Protein AF-A0A128EMY9-F1 (afdb_monomer)

Nearest PDB structures (foldseek):
  3ihf-assembly4_D  TM=3.271E-01  e=6.219E+00  Mus musculus
  6yli-assembly1_A  TM=3.066E-01  e=9.754E+00  Homo sapiens

Sequence (138 aa):
MEDILLIMFLIIISICLIKILYDKMPKVEKKCAKNNSCDYLKNEINSVRTILKRNSVGFVDTLNDEELNSIWNAVVAKFNKASKERKETISYNQKIKILAEIISVANISGWEFAIKHLDYEVNRYLSYGLRKDNKGLF

Radius of gyration: 26.3 Å; Cα contacts (8 Å, |Δi|>4): 80; chains: 1; bounding box: 42×73×53 Å

Solvent-accessible surface area (backbone atoms only — not comparable to full-atom values): 8056 Å² total; per-residue (Å²): 112,67,68,60,52,51,53,53,50,54,52,53,51,51,54,51,51,52,50,56,53,57,73,68,45,76,80,77,71,77,87,73,86,82,79,60,75,62,60,56,51,52,52,49,49,52,51,51,52,53,53,38,52,76,70,65,41,74,71,57,77,79,49,51,74,67,58,50,46,52,54,49,49,52,53,52,52,54,50,55,53,47,22,59,77,68,75,49,87,79,51,73,68,37,54,48,52,43,49,46,49,39,52,52,40,23,74,76,63,34,60,74,49,21,54,52,48,51,52,48,55,50,53,47,34,68,74,66,50,73,36,88,89,61,77,25,84,112

pLDDT: mean 83.14, std 13.63, range [44.0, 96.0]

Secondary structure (DSSP, 8-state):
-HHHHHHHHHHHHHHHHHHHHHHHS--------S--HHHHHHHHHHHHHHHHHHTT-GGGGGS-HHHHHHHHHHHHHHHHHHHHHHT----HHHHHHHHHHHHHHHHHH-HHHHHHHHHHHHHHHHHH-S-TTTSS--

Foldseek 3Di:
DVVVVVVVVVVVVVVVVVVVVVVPPDPPPPPDDPDDPVVVLVVVLVVLLVVLVVVVLVLSVVDDSVRSSVLLVVLVVLVVVLCVVVVHDDDPVQSSVLSSVLSVCCVVPNNVVSVVVSVVQSVVCSVPNADPVPSHRD

Structure (mmCIF, N/CA/C/O backbone):
data_AF-A0A128EMY9-F1
#
_entry.id   AF-A0A128EMY9-F1
#
loop_
_atom_site.group_PDB
_atom_site.id
_atom_site.type_symbol
_atom_site.label_atom_id
_atom_site.label_alt_id
_atom_site.label_comp_id
_atom_site.label_asym_id
_atom_site.label_entity_id
_atom_site.label_seq_id
_atom_site.pdbx_PDB_ins_code
_atom_site.Cartn_x
_atom_site.Cartn_y
_atom_site.Cartn_z
_atom_site.occupancy
_atom_site.B_iso_or_equiv
_atom_site.auth_seq_id
_atom_site.auth_comp_id
_atom_site.auth_asym_id
_atom_site.auth_atom_id
_atom_site.pdbx_PDB_model_num
ATOM 1 N N . MET A 1 1 ? -28.348 55.832 38.463 1.00 63.94 1 MET A N 1
ATOM 2 C CA . MET A 1 1 ? -27.535 56.385 37.349 1.00 63.94 1 MET A CA 1
ATOM 3 C C . MET A 1 1 ? -26.159 55.726 37.327 1.00 63.94 1 MET A C 1
ATOM 5 O O . MET A 1 1 ? -25.727 55.306 36.264 1.00 63.94 1 MET A O 1
ATOM 9 N N . GLU A 1 2 ? -25.532 55.546 38.493 1.00 76.75 2 GLU A N 1
ATOM 10 C CA . GLU A 1 2 ? -24.246 54.847 38.659 1.00 76.75 2 GLU A CA 1
ATOM 11 C C . GLU A 1 2 ? -24.283 53.371 38.216 1.00 76.75 2 GLU A C 1
ATOM 13 O O . GLU A 1 2 ? -23.400 52.946 37.476 1.00 76.75 2 GLU A O 1
ATOM 18 N N . ASP A 1 3 ? -25.348 52.621 38.533 1.00 82.00 3 ASP A N 1
ATOM 19 C CA . ASP A 1 3 ? -25.476 51.209 38.118 1.00 82.00 3 ASP A CA 1
ATOM 20 C C . ASP A 1 3 ? -25.555 51.029 36.595 1.00 82.00 3 ASP A C 1
ATOM 22 O O . ASP A 1 3 ? -24.996 50.091 36.031 1.00 82.00 3 ASP A O 1
ATOM 26 N N . ILE A 1 4 ? -26.214 51.966 35.905 1.00 83.00 4 ILE A N 1
ATOM 27 C CA . ILE A 1 4 ? -26.316 51.965 34.439 1.00 83.00 4 ILE A CA 1
ATOM 28 C C . ILE A 1 4 ? -24.934 52.220 33.825 1.00 83.00 4 ILE A C 1
ATOM 30 O O . ILE A 1 4 ? -24.556 51.567 32.853 1.00 83.00 4 ILE A O 1
ATOM 34 N N . LEU A 1 5 ? -24.153 53.122 34.426 1.00 82.50 5 LEU A N 1
ATOM 35 C CA . LEU A 1 5 ? -22.793 53.428 33.992 1.00 82.50 5 LEU A CA 1
ATOM 36 C C . LEU A 1 5 ? -21.853 52.225 34.189 1.00 82.50 5 LEU A C 1
ATOM 38 O O . LEU A 1 5 ? -21.045 51.919 33.311 1.00 82.50 5 LEU A O 1
ATOM 42 N N . LEU A 1 6 ? -22.002 51.506 35.307 1.00 85.94 6 LEU A N 1
ATOM 43 C CA . LEU A 1 6 ? -21.236 50.297 35.614 1.00 85.94 6 LEU A CA 1
ATOM 44 C C . LEU A 1 6 ? -21.531 49.174 34.610 1.00 85.94 6 LEU A C 1
ATOM 46 O O . LEU A 1 6 ? -20.609 48.541 34.093 1.00 85.94 6 LEU A O 1
ATOM 50 N N . ILE A 1 7 ? -22.809 48.969 34.275 1.00 86.56 7 ILE A N 1
ATOM 51 C CA . ILE A 1 7 ? -23.231 47.983 33.272 1.00 86.56 7 ILE A CA 1
ATOM 52 C C . ILE A 1 7 ? -22.641 48.327 31.898 1.00 86.56 7 ILE A C 1
ATOM 54 O O . ILE A 1 7 ? -22.096 47.450 31.226 1.00 86.56 7 ILE A O 1
ATOM 58 N N . MET A 1 8 ? -22.675 49.601 31.492 1.00 87.12 8 MET A N 1
ATOM 59 C CA . MET A 1 8 ? -22.066 50.035 30.231 1.00 87.12 8 MET A CA 1
ATOM 60 C C . MET A 1 8 ? -20.551 49.793 30.204 1.00 87.12 8 MET A C 1
ATOM 62 O O . MET A 1 8 ? -20.021 49.338 29.189 1.00 87.12 8 MET A O 1
ATOM 66 N N . PHE A 1 9 ? -19.853 50.032 31.316 1.00 89.44 9 PHE A N 1
ATOM 67 C CA . PHE A 1 9 ? -18.411 49.810 31.414 1.00 89.44 9 PHE A CA 1
ATOM 68 C C . PHE A 1 9 ? -18.037 48.324 31.290 1.00 89.44 9 PHE A C 1
ATOM 70 O O . PHE A 1 9 ? -17.103 47.977 30.564 1.00 89.44 9 PHE A O 1
ATOM 77 N N . LEU A 1 10 ? -18.809 47.428 31.915 1.00 90.12 10 LEU A N 1
ATOM 78 C CA . LEU A 1 10 ? -18.606 45.978 31.807 1.00 90.12 10 LEU A CA 1
ATOM 79 C C . LEU A 1 10 ? -18.829 45.459 30.380 1.00 90.12 10 LEU A C 1
ATOM 81 O O . LEU A 1 10 ? -18.066 44.614 29.904 1.00 90.12 10 LEU A O 1
ATOM 85 N N . ILE A 1 11 ? -19.825 45.998 29.669 1.00 90.75 11 ILE A N 1
ATOM 86 C CA . ILE A 1 11 ? -20.082 45.657 28.262 1.00 90.75 11 ILE A CA 1
ATOM 87 C C . ILE A 1 11 ? -18.901 46.087 27.382 1.00 90.75 11 ILE A C 1
ATOM 89 O O . ILE A 1 11 ? -18.433 45.305 26.553 1.00 90.75 11 ILE A O 1
ATOM 93 N N . ILE A 1 12 ? -18.373 47.297 27.588 1.00 91.88 12 ILE A N 1
ATOM 94 C CA . ILE A 1 12 ? -17.220 47.809 26.833 1.00 91.88 12 ILE A CA 1
ATOM 95 C C . ILE A 1 12 ? -15.983 46.936 27.074 1.00 91.88 12 ILE A C 1
ATOM 97 O O . ILE A 1 12 ? -15.312 46.550 26.115 1.00 91.88 12 ILE A O 1
ATOM 101 N N . ILE A 1 13 ? -15.708 46.562 28.328 1.00 91.19 13 ILE A N 1
ATOM 102 C CA . ILE A 1 13 ? -14.594 45.662 28.665 1.00 91.19 13 ILE A CA 1
ATOM 103 C C . ILE A 1 13 ? -14.762 44.305 27.976 1.00 91.19 13 ILE A C 1
ATOM 105 O O . ILE A 1 13 ? -13.807 43.797 27.389 1.00 91.19 13 ILE A O 1
ATOM 109 N N . SER A 1 14 ? -15.968 43.733 28.002 1.00 89.25 14 SER A N 1
ATOM 110 C CA . SER A 1 14 ? -16.258 42.448 27.359 1.00 89.25 14 SER A CA 1
ATOM 111 C C . SER A 1 14 ? -15.998 42.491 25.847 1.00 89.25 14 SER A C 1
ATOM 113 O O . SER A 1 14 ? -15.305 41.625 25.312 1.00 89.25 14 SER A O 1
ATOM 115 N N . ILE A 1 15 ? -16.451 43.548 25.163 1.00 91.25 15 ILE A N 1
ATOM 116 C CA . ILE A 1 15 ? -16.220 43.740 23.722 1.00 91.25 15 ILE A CA 1
ATOM 117 C C . ILE A 1 15 ? -14.723 43.902 23.417 1.00 91.25 15 ILE A C 1
ATOM 119 O O . ILE A 1 15 ? -14.222 43.322 22.450 1.00 91.25 15 ILE A O 1
ATOM 123 N N . CYS A 1 16 ? -13.991 44.656 24.243 1.00 89.38 16 CYS A N 1
ATOM 124 C CA . CYS A 1 16 ? -12.544 44.821 24.103 1.00 89.38 16 CYS A CA 1
ATOM 125 C C . CYS A 1 16 ? -11.797 43.491 24.268 1.00 89.38 16 CYS A C 1
ATOM 127 O O . CYS A 1 16 ? -10.913 43.186 23.469 1.00 89.38 16 CYS A O 1
ATOM 129 N N . LEU A 1 17 ? -12.181 42.670 25.251 1.00 88.50 17 LEU A N 1
ATOM 130 C CA . LEU A 1 17 ? -11.592 41.346 25.461 1.00 88.50 17 LEU A CA 1
ATOM 131 C C . LEU A 1 17 ? -11.842 40.416 24.267 1.00 88.50 17 LEU A C 1
ATOM 133 O O . LEU A 1 17 ? -10.910 39.756 23.811 1.00 88.50 17 LEU A O 1
ATOM 137 N N . ILE A 1 18 ? -13.058 40.408 23.711 1.00 87.50 18 ILE A N 1
ATOM 138 C CA . ILE A 1 18 ? -13.394 39.599 22.528 1.00 87.50 18 ILE A CA 1
ATOM 139 C C . ILE A 1 18 ? -12.549 40.018 21.316 1.00 87.50 18 ILE A C 1
ATOM 141 O O . ILE A 1 18 ? -12.020 39.150 20.621 1.00 87.50 18 ILE A O 1
ATOM 145 N N . LYS A 1 19 ? -12.358 41.325 21.083 1.00 87.88 19 LYS A N 1
ATOM 146 C CA . LYS A 1 19 ? -11.492 41.819 19.996 1.00 87.88 19 LYS A CA 1
ATOM 147 C C . LYS A 1 19 ? -10.038 41.391 20.171 1.00 87.88 19 LYS A C 1
ATOM 149 O O . LYS A 1 19 ? -9.455 40.856 19.236 1.00 87.88 19 LYS A O 1
ATOM 154 N N . ILE A 1 20 ? -9.479 41.547 21.372 1.00 86.94 20 ILE A N 1
ATOM 155 C CA . ILE A 1 20 ? -8.093 41.147 21.666 1.00 86.94 20 ILE A CA 1
ATOM 156 C C . ILE A 1 20 ? -7.892 39.643 21.436 1.00 86.94 20 ILE A C 1
ATOM 158 O O . ILE A 1 20 ? -6.850 39.230 20.926 1.00 86.94 20 ILE A O 1
ATOM 162 N N . LEU A 1 21 ? -8.875 38.816 21.805 1.00 83.25 21 LEU A N 1
ATOM 163 C CA . LEU A 1 21 ? -8.832 37.377 21.551 1.00 83.25 21 LEU A CA 1
ATOM 164 C C . LEU A 1 21 ? -8.911 37.063 20.053 1.00 83.25 21 LEU A C 1
ATOM 166 O O . LEU A 1 21 ? -8.145 36.226 19.583 1.00 83.25 21 LEU A O 1
ATOM 170 N N . TYR A 1 22 ? -9.777 37.751 19.305 1.00 79.12 22 TYR A N 1
ATOM 171 C CA . TYR A 1 22 ? -9.905 37.574 17.857 1.00 79.12 22 TYR A CA 1
ATOM 172 C C . TYR A 1 22 ? -8.626 37.974 17.107 1.00 79.12 22 TYR A C 1
ATOM 174 O O . TYR A 1 22 ? -8.175 37.245 16.229 1.00 79.12 22 TYR A O 1
ATOM 182 N N . ASP A 1 23 ? -7.990 39.080 17.498 1.00 82.00 23 ASP A N 1
ATOM 183 C CA . ASP A 1 23 ? -6.758 39.571 16.867 1.00 82.00 23 ASP A CA 1
ATOM 184 C C . ASP A 1 23 ? -5.545 38.673 17.163 1.00 82.00 23 ASP A C 1
ATOM 186 O O . ASP A 1 23 ? -4.620 38.580 16.354 1.00 82.00 23 ASP A O 1
ATOM 190 N N . LYS A 1 24 ? -5.549 37.989 18.317 1.00 78.56 24 LYS A N 1
ATOM 191 C CA . LYS A 1 24 ? -4.524 37.004 18.698 1.00 78.56 24 LYS A CA 1
ATOM 192 C C . LYS A 1 24 ? -4.777 35.609 18.135 1.00 78.56 24 LYS A C 1
ATOM 194 O O . LYS A 1 24 ? -3.874 34.773 18.200 1.00 78.56 24 LYS A O 1
ATOM 199 N N . MET A 1 25 ? -5.968 35.329 17.604 1.00 72.06 25 MET A N 1
ATOM 200 C CA . MET A 1 25 ? -6.192 34.072 16.905 1.00 72.06 25 MET A CA 1
ATOM 201 C C . MET A 1 25 ? -5.379 34.088 15.606 1.00 72.06 25 MET A C 1
ATOM 203 O O . MET A 1 25 ? -5.502 35.029 14.816 1.00 72.06 25 MET A O 1
ATOM 207 N N . PRO A 1 26 ? -4.542 33.066 15.347 1.00 61.91 26 PRO A N 1
ATOM 208 C CA . PRO A 1 26 ? -3.898 32.944 14.053 1.00 61.91 26 PRO A CA 1
ATOM 209 C C . PRO A 1 26 ? -5.001 32.924 13.000 1.00 61.91 26 PRO A C 1
ATOM 211 O O . PRO A 1 26 ? -5.956 32.149 13.109 1.00 61.91 26 PRO A O 1
ATOM 214 N N . LYS A 1 27 ? -4.893 33.797 11.993 1.00 58.12 27 LYS A N 1
ATOM 215 C CA . LYS A 1 27 ? -5.785 33.743 10.838 1.00 58.12 27 LYS A CA 1
ATOM 216 C C . LYS A 1 27 ? -5.694 32.319 10.314 1.00 58.12 27 LYS A C 1
ATOM 218 O O . LYS A 1 27 ? -4.627 31.894 9.876 1.00 58.12 27 LYS A O 1
ATOM 223 N N . VAL A 1 28 ? -6.798 31.579 10.397 1.00 57.72 28 VAL A N 1
ATOM 224 C CA . VAL A 1 28 ? -6.941 30.343 9.641 1.00 57.72 28 VAL A CA 1
ATOM 225 C C . VAL A 1 28 ? -6.942 30.804 8.196 1.00 57.72 28 VAL A C 1
ATOM 227 O O . VAL A 1 28 ? -7.981 31.154 7.636 1.00 57.72 28 VAL A O 1
ATOM 230 N N . GLU A 1 29 ? -5.756 30.895 7.601 1.00 49.06 29 GLU A N 1
ATOM 231 C CA . GLU A 1 29 ? -5.648 30.841 6.163 1.00 49.06 29 GLU A CA 1
ATOM 232 C C . GLU A 1 29 ? -6.428 29.593 5.787 1.00 49.06 29 GLU A C 1
ATOM 234 O O . GLU A 1 29 ? -6.062 28.474 6.157 1.00 49.06 29 GLU A O 1
ATOM 239 N N . LYS A 1 30 ? -7.562 29.784 5.112 1.00 45.44 30 LYS A N 1
ATOM 240 C CA . LYS A 1 30 ? -8.190 28.699 4.381 1.00 45.44 30 LYS A CA 1
ATOM 241 C C . LYS A 1 30 ? -7.173 28.300 3.327 1.00 45.44 30 LYS A C 1
ATOM 243 O O . LYS A 1 30 ? -7.209 28.783 2.197 1.00 45.44 30 LYS A O 1
ATOM 248 N N . LYS A 1 31 ? -6.227 27.443 3.694 1.00 52.38 31 LYS A N 1
ATOM 249 C CA . LYS A 1 31 ? -5.446 26.728 2.713 1.00 52.38 31 LYS A CA 1
ATOM 250 C C . LYS A 1 31 ? -6.443 25.778 2.077 1.00 52.38 31 LYS A C 1
ATOM 252 O O . LYS A 1 31 ? -6.806 24.776 2.682 1.00 52.38 31 LYS A O 1
ATOM 257 N N . CYS A 1 32 ? -6.979 26.227 0.946 1.00 46.50 32 CYS A N 1
ATOM 258 C CA . CYS A 1 32 ? -7.410 25.457 -0.214 1.00 46.50 32 CYS A CA 1
ATOM 259 C C . CYS A 1 32 ? -8.615 26.117 -0.885 1.00 46.50 32 CYS A C 1
ATOM 261 O O . CYS A 1 32 ? -9.718 26.124 -0.350 1.00 46.50 32 CYS A O 1
ATOM 263 N N . ALA A 1 33 ? -8.394 26.568 -2.117 1.00 49.34 33 ALA A N 1
ATOM 264 C CA . ALA A 1 33 ? -9.312 26.326 -3.225 1.00 49.34 33 ALA A CA 1
ATOM 265 C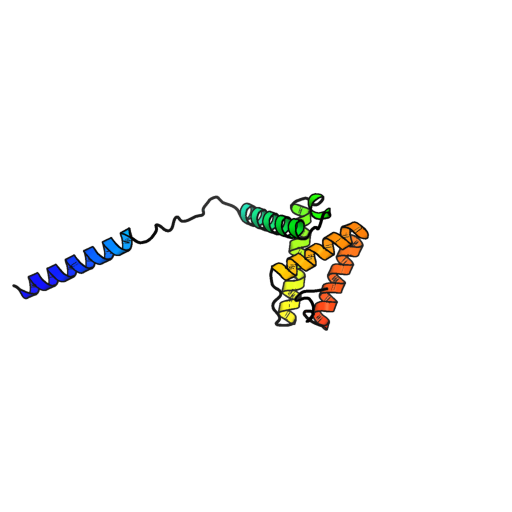 C . ALA A 1 33 ? -8.548 26.498 -4.548 1.00 49.34 33 ALA A C 1
ATOM 267 O O . ALA A 1 33 ? -8.901 27.324 -5.382 1.00 49.34 33 ALA A O 1
ATOM 268 N N . LYS A 1 34 ? -7.469 25.727 -4.734 1.00 44.00 34 LYS A N 1
ATOM 269 C CA . LYS A 1 34 ? -6.989 25.407 -6.079 1.00 44.00 34 LYS A CA 1
ATOM 270 C C . LYS A 1 34 ? -7.473 23.985 -6.354 1.00 44.00 34 LYS A C 1
ATOM 272 O O . LYS A 1 34 ? -6.853 23.017 -5.953 1.00 44.00 34 LYS A O 1
ATOM 277 N N . ASN A 1 35 ? -8.748 23.923 -6.728 1.00 50.09 35 ASN A N 1
ATOM 278 C CA . ASN A 1 35 ? -9.374 22.916 -7.573 1.00 50.09 35 ASN A CA 1
ATOM 279 C C . ASN A 1 35 ? -8.607 21.578 -7.799 1.00 50.09 35 ASN A C 1
ATOM 281 O O . ASN A 1 35 ? -7.501 21.581 -8.323 1.00 50.09 35 ASN A O 1
ATOM 285 N N . ASN A 1 36 ? -9.312 20.452 -7.549 1.00 54.34 36 ASN A N 1
ATOM 286 C CA . ASN A 1 36 ? -9.267 19.154 -8.270 1.00 54.34 36 ASN A CA 1
ATOM 287 C C . ASN A 1 36 ? -8.760 17.938 -7.467 1.00 54.34 36 ASN A C 1
ATOM 289 O O . ASN A 1 36 ? -7.628 17.901 -7.000 1.00 54.34 36 ASN A O 1
ATOM 293 N N . SER A 1 37 ? -9.569 16.870 -7.419 1.00 55.50 37 SER A N 1
ATOM 294 C CA . SER A 1 37 ? -9.212 15.525 -6.913 1.00 55.50 37 SER A CA 1
ATOM 295 C C . SER A 1 37 ? -7.871 14.989 -7.448 1.00 55.50 37 SER A C 1
ATOM 297 O O . SER A 1 37 ? -7.245 14.144 -6.810 1.00 55.50 37 SER A O 1
ATOM 299 N N . CYS A 1 38 ? -7.421 15.484 -8.604 1.00 59.22 38 CYS A N 1
ATOM 300 C CA . CYS A 1 38 ? -6.139 15.140 -9.211 1.00 59.22 38 CYS A CA 1
ATOM 301 C C . CYS A 1 38 ? -4.931 15.577 -8.369 1.00 59.22 38 CYS A C 1
ATOM 303 O O . CYS A 1 38 ? -3.953 14.837 -8.308 1.00 59.22 38 CYS A O 1
ATOM 305 N N . ASP A 1 39 ? -4.991 16.724 -7.684 1.00 69.69 39 ASP A N 1
ATOM 306 C CA . ASP A 1 39 ? -3.872 17.206 -6.862 1.00 69.69 39 ASP A CA 1
ATOM 307 C C . ASP A 1 39 ? -3.703 16.348 -5.604 1.00 69.69 39 ASP A C 1
ATOM 309 O O . ASP A 1 39 ? -2.582 16.033 -5.205 1.00 69.69 39 ASP A O 1
ATOM 313 N N . TYR A 1 40 ? -4.814 15.898 -5.010 1.00 72.94 40 TYR A N 1
ATOM 314 C CA . TYR A 1 40 ? -4.784 14.943 -3.901 1.00 72.94 40 TYR A CA 1
ATOM 315 C C . TYR A 1 40 ? -4.184 13.604 -4.338 1.00 72.94 40 TYR A C 1
ATOM 317 O O . TYR A 1 40 ? -3.248 13.121 -3.703 1.00 72.94 40 TYR A O 1
ATOM 325 N N . LEU A 1 41 ? -4.665 13.055 -5.459 1.00 74.88 41 LEU A N 1
ATOM 326 C CA . LEU A 1 41 ? -4.169 11.798 -6.017 1.00 74.88 41 LEU A CA 1
ATOM 327 C C . LEU A 1 41 ? -2.665 11.869 -6.304 1.00 74.88 41 LEU A C 1
ATOM 329 O O . LEU A 1 41 ? -1.900 11.002 -5.890 1.00 74.88 41 LEU A O 1
ATOM 333 N N . LYS A 1 42 ? -2.219 12.947 -6.953 1.00 81.56 42 LYS A N 1
ATOM 334 C CA . LYS A 1 42 ? -0.807 13.166 -7.269 1.00 81.56 42 LYS A CA 1
ATOM 335 C C . LYS A 1 42 ? 0.049 13.273 -6.007 1.00 81.56 42 LYS A C 1
ATOM 337 O O . LYS A 1 42 ? 1.136 12.702 -5.950 1.00 81.56 42 LYS A O 1
ATOM 342 N N . ASN A 1 43 ? -0.438 13.958 -4.973 1.00 84.69 43 ASN A N 1
ATOM 343 C CA . ASN A 1 43 ? 0.257 14.058 -3.689 1.00 84.69 43 ASN A CA 1
ATOM 344 C C . ASN A 1 43 ? 0.342 12.707 -2.962 1.00 84.69 43 ASN A C 1
ATOM 346 O O . ASN A 1 43 ? 1.382 12.393 -2.375 1.00 84.69 43 ASN A O 1
ATOM 350 N N . GLU A 1 44 ? -0.712 11.892 -3.021 1.00 86.69 44 GLU A N 1
ATOM 351 C CA . GLU A 1 44 ? -0.723 10.549 -2.438 1.00 86.69 44 GLU A CA 1
ATOM 352 C C . GLU A 1 44 ? 0.269 9.626 -3.154 1.00 86.69 44 GLU A C 1
ATOM 354 O O . GLU A 1 44 ? 1.127 9.032 -2.502 1.00 86.69 44 GLU A O 1
ATOM 359 N N . ILE A 1 45 ? 0.236 9.574 -4.487 1.00 91.50 45 ILE A N 1
ATOM 360 C CA . ILE A 1 45 ? 1.146 8.737 -5.281 1.00 91.50 45 ILE A CA 1
ATOM 361 C C . ILE A 1 45 ? 2.602 9.167 -5.122 1.00 91.50 45 ILE A C 1
ATOM 363 O O . ILE A 1 45 ? 3.473 8.317 -4.935 1.00 91.50 45 ILE A O 1
ATOM 367 N N . ASN A 1 46 ? 2.880 10.471 -5.073 1.00 89.94 46 ASN A N 1
ATOM 368 C CA . ASN A 1 46 ? 4.218 10.967 -4.751 1.00 89.94 46 ASN A CA 1
ATOM 369 C C . ASN A 1 46 ? 4.676 10.530 -3.352 1.00 89.94 46 ASN A C 1
ATOM 371 O O . ASN A 1 46 ? 5.840 10.161 -3.164 1.00 89.94 46 ASN A O 1
ATOM 375 N N . SER A 1 47 ? 3.770 10.531 -2.372 1.00 88.50 47 SER A N 1
ATOM 376 C CA . SER A 1 47 ? 4.069 10.080 -1.009 1.00 88.50 47 SER A CA 1
ATOM 377 C C . SER A 1 47 ? 4.369 8.581 -0.970 1.00 88.50 47 SER A C 1
ATOM 379 O O . SER A 1 47 ? 5.388 8.174 -0.406 1.00 88.50 47 SER A O 1
ATOM 381 N N . VAL A 1 48 ? 3.539 7.769 -1.632 1.00 90.69 48 VAL A N 1
ATOM 382 C CA . VAL A 1 48 ? 3.735 6.320 -1.780 1.00 90.69 48 VAL A CA 1
ATOM 383 C C . VAL A 1 48 ? 5.077 6.035 -2.453 1.00 90.69 48 VAL A C 1
ATOM 385 O O . VAL A 1 48 ? 5.909 5.331 -1.877 1.00 90.69 48 VAL A O 1
ATOM 388 N N . ARG A 1 49 ? 5.344 6.653 -3.611 1.00 91.81 49 ARG A N 1
ATOM 389 C CA . ARG A 1 49 ? 6.605 6.511 -4.355 1.00 91.81 49 ARG A CA 1
ATOM 390 C C . ARG A 1 49 ? 7.812 6.838 -3.475 1.00 91.81 49 ARG A C 1
ATOM 392 O O . ARG A 1 49 ? 8.771 6.074 -3.428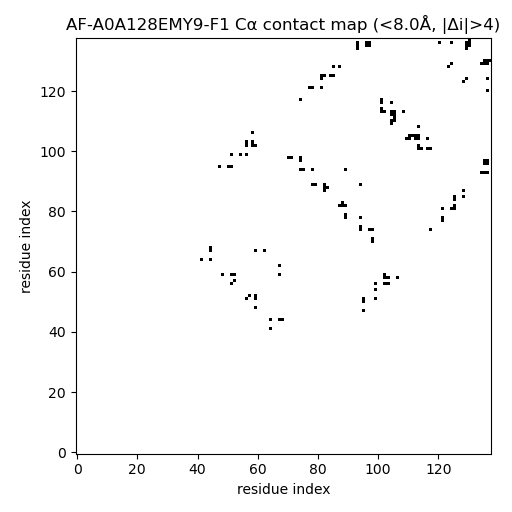 1.00 91.81 49 ARG A O 1
ATOM 399 N N . THR A 1 50 ? 7.747 7.929 -2.716 1.00 89.38 50 THR A N 1
ATOM 400 C CA . THR A 1 50 ? 8.824 8.340 -1.800 1.00 89.38 50 THR A CA 1
ATOM 401 C C . THR A 1 50 ? 9.073 7.314 -0.691 1.00 89.38 50 THR A C 1
ATOM 403 O O . THR A 1 50 ? 10.219 7.080 -0.305 1.00 89.38 50 THR A O 1
ATOM 406 N N . ILE A 1 51 ? 8.026 6.691 -0.141 1.00 87.50 51 ILE A N 1
ATOM 407 C CA . ILE A 1 51 ? 8.181 5.651 0.887 1.00 87.50 51 ILE A CA 1
ATOM 408 C C . ILE A 1 51 ? 8.790 4.385 0.280 1.00 87.50 51 ILE A C 1
ATOM 410 O O . ILE A 1 51 ? 9.705 3.813 0.866 1.00 87.50 51 ILE A O 1
ATOM 414 N N . LEU A 1 52 ? 8.341 3.974 -0.905 1.00 88.00 52 LEU A N 1
ATOM 415 C CA . LEU A 1 52 ? 8.874 2.785 -1.568 1.00 88.00 52 LEU A CA 1
ATOM 416 C C . LEU A 1 52 ? 10.356 2.940 -1.943 1.00 88.00 52 LEU A C 1
ATOM 418 O O . LEU A 1 52 ? 11.136 2.016 -1.722 1.00 88.00 52 LEU A O 1
ATOM 422 N N . LYS A 1 53 ? 10.765 4.129 -2.406 1.00 85.94 53 LYS A N 1
ATOM 423 C CA . LYS A 1 53 ? 12.180 4.461 -2.649 1.00 85.94 53 LYS A CA 1
ATOM 424 C C . LYS A 1 53 ? 13.032 4.339 -1.392 1.00 85.94 53 LYS A C 1
ATOM 426 O O . LYS A 1 53 ? 14.115 3.765 -1.434 1.00 85.94 53 LYS A O 1
ATOM 431 N N . ARG A 1 54 ? 12.532 4.844 -0.258 1.00 81.50 54 ARG A N 1
ATOM 432 C CA . ARG A 1 54 ? 13.216 4.718 1.042 1.00 81.50 54 ARG A CA 1
ATOM 433 C C . ARG A 1 54 ? 13.371 3.266 1.489 1.00 81.50 54 ARG A C 1
ATOM 435 O O . ARG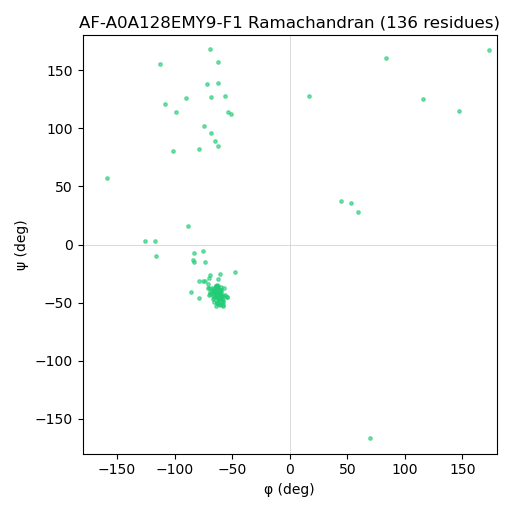 A 1 54 ? 14.339 2.957 2.169 1.00 81.50 54 ARG A O 1
ATOM 442 N N . ASN A 1 55 ? 12.453 2.394 1.083 1.00 74.31 55 ASN A N 1
ATOM 443 C CA . ASN A 1 55 ? 12.515 0.956 1.340 1.00 74.31 55 ASN A CA 1
ATOM 444 C C . ASN A 1 55 ? 13.294 0.184 0.255 1.00 74.31 55 ASN A C 1
ATOM 446 O O . ASN A 1 55 ? 13.155 -1.031 0.162 1.00 74.31 55 ASN A O 1
ATOM 450 N N . SER A 1 56 ? 14.085 0.876 -0.575 1.00 74.38 56 SER A N 1
ATOM 451 C CA . SER A 1 56 ? 14.947 0.285 -1.609 1.00 74.38 56 SER A CA 1
ATOM 452 C C . SER A 1 56 ? 14.216 -0.552 -2.667 1.00 74.38 5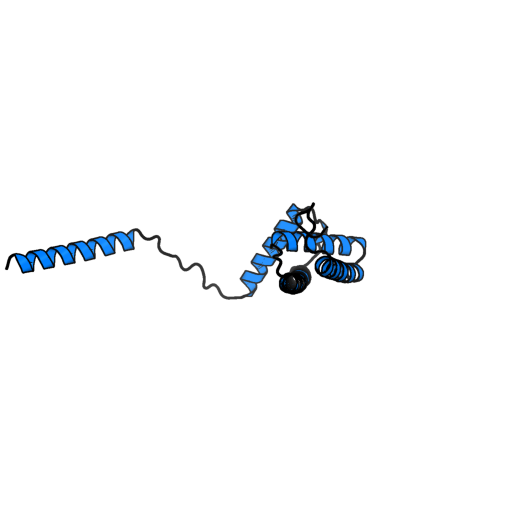6 SER A C 1
ATOM 454 O O . SER A 1 56 ? 14.812 -1.433 -3.284 1.00 74.38 56 SER A O 1
ATOM 456 N N . VAL A 1 57 ? 12.940 -0.256 -2.942 1.00 74.50 57 VAL A N 1
ATOM 457 C CA . VAL A 1 57 ? 12.211 -0.879 -4.057 1.00 74.50 57 VAL A CA 1
ATOM 458 C C . VAL A 1 57 ? 12.623 -0.191 -5.361 1.00 74.50 57 VAL A C 1
ATOM 460 O O . VAL A 1 57 ? 11.950 0.721 -5.835 1.00 74.50 57 VAL A O 1
ATOM 463 N N . GLY A 1 58 ? 13.758 -0.603 -5.932 1.00 67.19 58 GLY A N 1
ATOM 464 C CA . GLY A 1 58 ? 14.346 0.033 -7.122 1.00 67.19 58 GLY A CA 1
ATOM 465 C C . GLY A 1 58 ? 13.451 0.005 -8.367 1.00 67.19 58 GLY A C 1
ATOM 466 O O . GLY A 1 58 ? 13.527 0.900 -9.201 1.00 67.19 58 GLY A O 1
ATOM 467 N N . PHE A 1 59 ? 12.541 -0.969 -8.463 1.00 75.12 59 PHE A N 1
ATOM 468 C CA . PHE A 1 59 ? 11.607 -1.096 -9.586 1.00 75.12 59 PHE A CA 1
ATOM 469 C C . PHE A 1 59 ? 10.450 -0.081 -9.549 1.00 75.12 59 PHE A C 1
ATOM 471 O O . PHE A 1 59 ? 9.669 0.008 -10.480 1.00 75.12 59 PHE A O 1
ATOM 478 N N . VAL A 1 60 ? 10.316 0.733 -8.500 1.00 80.38 60 VAL A N 1
ATOM 479 C CA . VAL A 1 60 ? 9.255 1.754 -8.452 1.00 80.38 60 VAL A CA 1
ATOM 480 C C . VAL A 1 60 ? 9.464 2.891 -9.446 1.00 80.38 60 VAL A C 1
ATOM 482 O O . VAL A 1 60 ? 8.490 3.517 -9.860 1.00 80.38 60 VAL A O 1
ATOM 485 N N . ASP A 1 61 ? 10.709 3.161 -9.833 1.00 81.19 61 ASP A N 1
ATOM 486 C CA . ASP A 1 61 ? 11.028 4.211 -10.803 1.00 81.19 61 ASP A CA 1
ATOM 487 C C . ASP A 1 61 ? 10.662 3.844 -12.243 1.00 81.19 61 ASP A C 1
ATOM 489 O O . ASP A 1 61 ? 10.581 4.730 -13.091 1.00 81.19 61 ASP A O 1
ATOM 493 N N . THR A 1 62 ? 10.403 2.564 -12.522 1.00 84.19 62 THR A N 1
ATOM 494 C CA . THR A 1 62 ? 9.944 2.115 -13.843 1.00 84.19 62 THR A CA 1
ATOM 495 C C . THR A 1 62 ? 8.434 2.270 -14.015 1.00 84.19 62 THR A C 1
ATOM 497 O O . THR A 1 62 ? 7.957 2.239 -15.145 1.00 84.19 62 THR A O 1
ATOM 500 N N . LEU A 1 63 ? 7.691 2.467 -12.918 1.00 86.75 63 LEU A N 1
ATOM 501 C CA . LEU A 1 63 ? 6.236 2.591 -12.930 1.00 86.75 63 LEU A CA 1
ATOM 502 C C . LEU A 1 63 ? 5.806 4.039 -13.107 1.00 86.75 63 LEU A C 1
ATOM 504 O O . LEU A 1 63 ? 6.158 4.920 -12.308 1.00 86.75 63 LEU A O 1
ATOM 508 N N . ASN A 1 64 ? 4.965 4.271 -14.110 1.00 90.38 64 ASN A N 1
ATOM 509 C CA . ASN A 1 64 ? 4.306 5.556 -14.269 1.00 90.38 64 ASN A CA 1
ATOM 510 C C . ASN A 1 64 ? 3.258 5.785 -13.154 1.00 90.38 64 ASN A C 1
ATOM 512 O O . ASN A 1 64 ? 2.938 4.893 -12.361 1.00 90.38 64 ASN A O 1
ATOM 516 N N . ASP A 1 65 ? 2.753 7.016 -13.042 1.00 89.38 65 ASP A N 1
ATOM 517 C CA . ASP A 1 65 ? 1.819 7.391 -11.970 1.00 89.38 65 ASP A CA 1
ATOM 518 C C . ASP A 1 65 ? 0.506 6.595 -12.030 1.00 89.38 65 ASP A C 1
ATOM 520 O O . ASP A 1 65 ? -0.043 6.250 -10.985 1.00 89.38 65 ASP A O 1
AT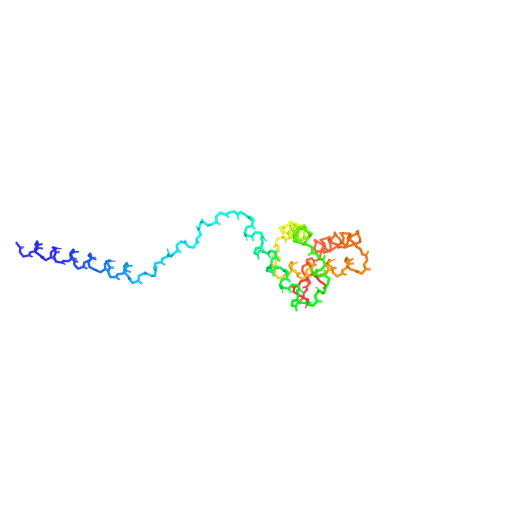OM 524 N N . GLU A 1 66 ? 0.016 6.277 -13.230 1.00 88.81 66 GLU A N 1
ATOM 525 C CA . GLU A 1 66 ? -1.223 5.520 -13.429 1.00 88.81 66 GLU A CA 1
ATOM 526 C C . GLU A 1 66 ? -1.058 4.056 -13.014 1.00 88.81 66 GLU A C 1
ATOM 528 O O . GLU A 1 66 ? -1.913 3.515 -12.311 1.00 88.81 66 GLU A O 1
ATOM 533 N N . GLU A 1 67 ? 0.063 3.432 -13.378 1.00 90.19 67 GLU A N 1
ATOM 534 C CA . GLU A 1 67 ? 0.418 2.064 -12.996 1.00 90.19 67 GLU A CA 1
ATOM 535 C C . GLU A 1 67 ? 0.553 1.941 -11.482 1.00 90.19 67 GLU A C 1
ATOM 537 O O . GLU A 1 67 ? -0.088 1.083 -10.869 1.00 90.19 67 GLU A O 1
ATOM 542 N N . LEU A 1 68 ? 1.332 2.837 -10.865 1.00 92.50 68 LEU A N 1
ATOM 543 C CA . LEU A 1 68 ? 1.527 2.856 -9.418 1.00 92.50 68 LEU A CA 1
ATOM 544 C C . LEU A 1 68 ? 0.203 3.098 -8.683 1.00 92.50 68 LEU A C 1
ATOM 546 O O . LEU A 1 68 ? -0.080 2.434 -7.685 1.00 92.50 68 LEU A O 1
ATOM 550 N N . ASN A 1 69 ? -0.629 4.009 -9.190 1.00 92.12 69 ASN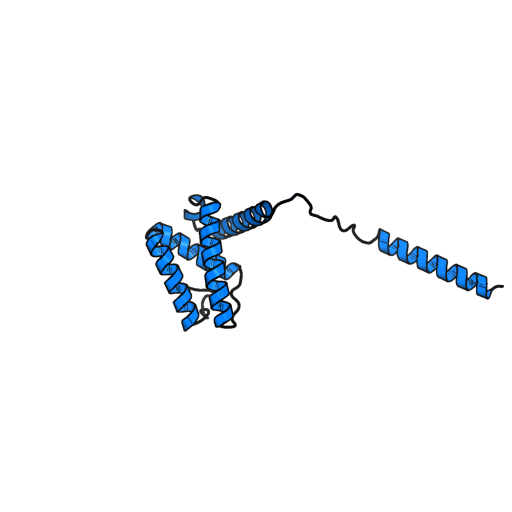 A N 1
ATOM 551 C CA . ASN A 1 69 ? -1.950 4.269 -8.634 1.00 92.12 69 ASN A CA 1
ATOM 552 C C . ASN A 1 69 ? -2.884 3.062 -8.754 1.00 92.12 69 ASN A C 1
ATOM 554 O O . ASN A 1 69 ? -3.587 2.728 -7.801 1.00 92.12 69 ASN A O 1
ATOM 558 N N . SER A 1 70 ? -2.881 2.386 -9.902 1.00 90.75 70 SER A N 1
ATOM 559 C CA . SER A 1 70 ? -3.696 1.195 -10.140 1.00 90.75 70 SER A CA 1
ATOM 560 C C . SER A 1 70 ? -3.379 0.101 -9.120 1.00 90.75 70 SER A C 1
ATOM 562 O O . SER A 1 70 ? -4.273 -0.372 -8.410 1.00 90.75 70 SER A O 1
ATOM 564 N N . ILE A 1 71 ? -2.095 -0.239 -8.958 1.00 93.31 71 ILE A N 1
ATOM 565 C CA . ILE A 1 71 ? -1.699 -1.290 -8.017 1.00 93.31 71 ILE A CA 1
ATOM 566 C C . ILE A 1 71 ? -1.881 -0.863 -6.554 1.00 93.31 71 ILE A C 1
ATOM 568 O O . ILE A 1 71 ? -2.332 -1.666 -5.734 1.00 93.31 71 ILE A O 1
ATOM 572 N N . TRP A 1 72 ? -1.614 0.404 -6.219 1.00 95.00 72 TRP A N 1
ATOM 573 C CA . TRP A 1 72 ? -1.853 0.942 -4.879 1.00 95.00 72 TRP A CA 1
ATOM 574 C C . TRP A 1 72 ? -3.326 0.819 -4.489 1.00 95.00 72 TRP A C 1
ATOM 576 O O . TRP A 1 72 ? -3.644 0.265 -3.434 1.00 95.00 72 TRP A O 1
ATOM 586 N N . ASN A 1 73 ? -4.234 1.247 -5.368 1.00 93.81 73 ASN A N 1
ATOM 587 C CA . ASN A 1 73 ? -5.669 1.154 -5.126 1.00 93.81 73 ASN A CA 1
ATOM 588 C C . ASN A 1 73 ? -6.141 -0.297 -5.023 1.00 93.81 73 ASN A C 1
ATOM 590 O O . ASN A 1 73 ? -6.970 -0.599 -4.164 1.00 93.81 73 ASN A O 1
ATOM 594 N N . ALA A 1 74 ? -5.591 -1.208 -5.831 1.00 93.94 74 ALA A N 1
ATOM 595 C CA . ALA A 1 74 ? -5.900 -2.632 -5.731 1.00 93.94 74 ALA A CA 1
ATOM 596 C C . ALA A 1 74 ? -5.508 -3.206 -4.357 1.00 93.94 74 ALA A C 1
ATOM 598 O O . ALA A 1 74 ? -6.325 -3.867 -3.710 1.00 93.94 74 ALA A O 1
ATOM 599 N N . VAL A 1 75 ? -4.296 -2.905 -3.873 1.00 94.88 75 VAL A N 1
ATOM 600 C CA . VAL A 1 75 ? -3.828 -3.304 -2.533 1.00 94.88 75 VAL A CA 1
ATOM 601 C C . VAL A 1 75 ? -4.731 -2.706 -1.452 1.00 94.88 75 VAL A C 1
ATOM 603 O O . VAL A 1 75 ? -5.255 -3.433 -0.606 1.00 94.88 75 VAL A O 1
ATOM 606 N N . VAL A 1 76 ? -4.970 -1.392 -1.487 1.00 94.38 76 VAL A N 1
ATOM 607 C CA . VAL A 1 76 ? -5.800 -0.694 -0.495 1.00 94.38 76 VAL A CA 1
ATOM 608 C C . VAL A 1 76 ? -7.216 -1.264 -0.457 1.00 94.38 76 VAL A C 1
ATOM 610 O O . VAL A 1 76 ? -7.721 -1.547 0.629 1.00 94.38 76 VAL A O 1
ATOM 613 N N . ALA A 1 77 ? -7.853 -1.460 -1.612 1.00 95.38 77 ALA A N 1
ATOM 614 C CA . ALA A 1 77 ? -9.218 -1.963 -1.705 1.00 95.38 77 ALA A CA 1
ATOM 615 C C . ALA A 1 77 ? -9.339 -3.386 -1.146 1.00 95.38 77 ALA A C 1
ATOM 617 O O . ALA A 1 77 ? -10.186 -3.631 -0.280 1.00 95.38 77 ALA A O 1
ATOM 618 N N . LYS A 1 78 ? -8.468 -4.309 -1.583 1.00 95.62 78 LYS A N 1
ATOM 619 C CA . LYS A 1 78 ? -8.503 -5.709 -1.136 1.00 95.62 78 LYS A CA 1
ATOM 620 C C . LYS A 1 78 ? -8.257 -5.827 0.368 1.00 95.62 78 LYS A C 1
ATOM 622 O O . LYS A 1 78 ? -9.035 -6.477 1.065 1.00 95.62 78 LYS A O 1
ATOM 627 N N . PHE A 1 79 ? -7.250 -5.133 0.896 1.00 93.88 79 PHE A N 1
ATOM 628 C CA . PHE A 1 79 ? -6.931 -5.207 2.322 1.00 93.88 79 PHE A CA 1
ATOM 629 C C . PHE A 1 79 ? -7.904 -4.432 3.211 1.00 93.88 79 PHE A C 1
ATOM 631 O O . PHE A 1 79 ? -8.174 -4.884 4.316 1.00 93.88 79 PHE A O 1
ATOM 638 N N . ASN A 1 80 ? -8.500 -3.327 2.749 1.00 95.06 80 ASN A N 1
ATOM 639 C CA . ASN A 1 80 ? -9.589 -2.670 3.484 1.00 95.06 80 ASN A CA 1
ATOM 640 C C . ASN A 1 80 ? -10.819 -3.569 3.598 1.00 95.06 80 ASN A C 1
ATOM 642 O O . ASN A 1 80 ? -11.481 -3.575 4.635 1.00 95.06 80 ASN A O 1
ATOM 646 N N . LYS A 1 81 ? -11.151 -4.301 2.530 1.00 96.00 81 LYS A N 1
ATOM 647 C CA . LYS A 1 81 ? -12.250 -5.265 2.559 1.00 96.00 81 LYS A CA 1
ATOM 648 C C . LYS A 1 81 ? -11.936 -6.392 3.545 1.00 96.00 81 LYS A C 1
ATOM 650 O O . LYS A 1 81 ? -12.698 -6.604 4.483 1.00 96.00 81 LYS A O 1
ATOM 655 N N . ALA A 1 82 ? -10.777 -7.028 3.398 1.00 94.44 82 ALA A N 1
ATOM 656 C CA . ALA A 1 82 ? -10.386 -8.142 4.250 1.00 94.44 82 ALA A CA 1
ATOM 657 C C . ALA A 1 82 ? -10.242 -7.746 5.732 1.00 94.44 82 ALA A C 1
ATOM 659 O O . ALA A 1 82 ? -10.622 -8.504 6.622 1.00 94.44 82 ALA A O 1
ATOM 660 N N . SER A 1 83 ? -9.729 -6.546 6.030 1.00 93.62 83 SER A N 1
ATOM 661 C CA . SER A 1 83 ? -9.548 -6.107 7.419 1.00 93.62 83 SER A CA 1
ATOM 662 C C . SER A 1 83 ? -10.883 -5.818 8.104 1.00 93.62 83 SER A C 1
ATOM 664 O O . SER A 1 83 ? -11.043 -6.118 9.286 1.00 93.62 83 SER A O 1
ATOM 666 N N . LYS A 1 84 ? -11.878 -5.314 7.357 1.00 95.31 84 LYS A N 1
ATOM 667 C CA . LYS A 1 84 ? -13.258 -5.176 7.847 1.00 95.31 84 LYS A CA 1
ATOM 668 C C . LYS A 1 84 ? -13.865 -6.530 8.200 1.00 95.31 84 LYS A C 1
ATOM 670 O O . LYS A 1 84 ? -14.463 -6.648 9.265 1.00 95.31 84 LYS A O 1
ATOM 675 N N . GLU A 1 85 ? -13.680 -7.539 7.350 1.00 94.81 85 GLU A N 1
ATOM 676 C CA . GLU A 1 85 ? -14.166 -8.905 7.604 1.00 94.81 85 GLU A CA 1
ATOM 677 C C . GLU A 1 85 ? -13.554 -9.491 8.885 1.00 94.81 85 GLU A C 1
ATOM 679 O O . GLU A 1 85 ? -14.254 -10.100 9.693 1.00 94.81 85 GLU A O 1
ATOM 684 N N . ARG A 1 86 ? -12.269 -9.218 9.129 1.00 92.12 86 ARG A N 1
ATOM 685 C CA . ARG A 1 86 ? -11.556 -9.660 10.336 1.00 92.12 86 ARG A CA 1
ATOM 686 C C . ARG A 1 86 ? -11.741 -8.776 11.568 1.00 92.12 86 ARG A C 1
ATOM 688 O O . ARG A 1 86 ? -11.278 -9.150 12.641 1.00 92.12 86 ARG A O 1
ATOM 695 N N . LYS A 1 87 ? -12.387 -7.613 11.439 1.00 92.81 87 LYS A N 1
ATOM 696 C CA . LYS A 1 87 ? -12.438 -6.570 12.485 1.00 92.81 87 LYS A CA 1
ATOM 697 C C . LYS A 1 87 ? -11.041 -6.164 12.981 1.00 92.81 87 LYS A C 1
ATOM 699 O O . LYS A 1 87 ? -10.840 -5.859 14.154 1.00 92.81 87 LYS A O 1
ATOM 704 N N . GLU A 1 88 ? -10.078 -6.156 12.069 1.00 89.31 88 GLU A N 1
ATOM 705 C CA . GLU A 1 88 ? -8.693 -5.763 12.304 1.00 89.31 88 GLU A CA 1
ATOM 706 C C . GLU A 1 88 ? -8.378 -4.471 11.535 1.00 89.31 88 GLU A C 1
ATOM 708 O O . GLU A 1 88 ? -8.988 -4.156 10.508 1.00 89.31 88 GLU A O 1
ATOM 713 N N . THR A 1 89 ? -7.383 -3.723 12.010 1.00 88.50 89 THR A N 1
ATOM 714 C CA . THR A 1 89 ? -6.925 -2.495 11.350 1.00 88.50 89 THR A CA 1
ATOM 715 C C . THR A 1 89 ? -5.569 -2.724 10.704 1.00 88.50 89 THR A C 1
ATOM 717 O O . THR A 1 89 ? -4.588 -3.004 11.390 1.00 88.50 89 THR A O 1
ATOM 720 N N . ILE A 1 90 ? -5.500 -2.529 9.385 1.00 88.88 90 ILE A N 1
ATOM 721 C CA . ILE A 1 90 ? -4.237 -2.472 8.645 1.00 88.88 90 ILE A CA 1
ATOM 722 C C . ILE A 1 90 ? -3.865 -1.002 8.431 1.00 88.88 90 ILE A C 1
ATOM 724 O O . ILE A 1 90 ? -4.545 -0.258 7.714 1.00 88.88 90 ILE A O 1
ATOM 728 N N . SER A 1 91 ? -2.765 -0.590 9.055 1.00 88.94 91 SER A N 1
ATOM 729 C CA . SER A 1 91 ? -2.199 0.752 8.934 1.00 88.94 91 SER A CA 1
ATOM 730 C C . SER A 1 91 ? -1.760 1.069 7.501 1.00 88.94 91 SER A C 1
ATOM 732 O O . SER A 1 91 ? -1.448 0.189 6.698 1.00 88.94 91 SER A O 1
ATOM 734 N N . TYR A 1 92 ? -1.683 2.362 7.193 1.00 88.44 92 TYR A N 1
ATOM 735 C CA . TYR A 1 92 ? -1.187 2.858 5.908 1.00 88.44 92 TYR A CA 1
ATOM 736 C C . TYR A 1 92 ? 0.220 2.323 5.578 1.00 88.44 92 TYR A C 1
ATOM 738 O O . TYR A 1 92 ? 0.451 1.799 4.492 1.00 88.44 92 TYR A O 1
ATOM 746 N N . ASN A 1 93 ? 1.135 2.340 6.553 1.00 86.56 93 ASN A N 1
ATOM 747 C CA . ASN A 1 93 ? 2.499 1.833 6.376 1.00 86.56 93 ASN A CA 1
ATOM 748 C C . ASN A 1 93 ? 2.541 0.325 6.093 1.00 86.56 93 ASN A C 1
ATOM 750 O O . ASN A 1 93 ? 3.366 -0.122 5.301 1.00 86.56 93 ASN A O 1
ATOM 754 N N . GLN A 1 94 ? 1.652 -0.464 6.705 1.00 87.62 94 GLN A N 1
ATOM 755 C CA . GLN A 1 94 ? 1.539 -1.894 6.399 1.00 87.62 94 GLN A CA 1
ATOM 756 C C . GLN A 1 94 ? 1.097 -2.126 4.954 1.00 87.62 94 GLN A C 1
ATOM 758 O O . GLN A 1 94 ? 1.674 -2.972 4.280 1.00 87.62 94 GLN A O 1
ATOM 763 N N . LYS A 1 95 ? 0.139 -1.341 4.449 1.00 91.00 95 LYS A N 1
ATOM 764 C CA . LYS A 1 95 ? -0.290 -1.419 3.043 1.00 91.00 95 LYS A CA 1
ATOM 765 C C . LYS A 1 95 ? 0.833 -1.063 2.079 1.00 91.00 95 LYS A C 1
ATOM 767 O O . LYS A 1 95 ? 0.962 -1.705 1.047 1.00 91.00 95 LYS A O 1
ATOM 772 N N . ILE A 1 96 ? 1.681 -0.095 2.426 1.00 90.50 96 ILE A N 1
ATOM 773 C CA . ILE A 1 96 ? 2.848 0.234 1.599 1.00 90.50 96 ILE A CA 1
ATOM 774 C C . ILE A 1 96 ? 3.883 -0.893 1.602 1.00 90.50 96 ILE A C 1
ATOM 776 O O . ILE A 1 96 ? 4.471 -1.163 0.561 1.00 90.50 96 ILE A O 1
ATOM 780 N N . LYS A 1 97 ? 4.101 -1.576 2.733 1.00 87.81 97 LYS A N 1
ATOM 781 C CA . LYS A 1 97 ? 4.981 -2.757 2.770 1.00 87.81 97 LYS A CA 1
ATOM 782 C C . LYS A 1 97 ? 4.467 -3.878 1.866 1.00 87.81 97 LYS A C 1
ATOM 784 O O . LYS A 1 97 ? 5.251 -4.447 1.121 1.00 87.81 97 LYS A O 1
ATOM 789 N N . ILE A 1 98 ? 3.160 -4.130 1.888 1.00 90.31 98 ILE A N 1
ATOM 790 C CA . ILE A 1 98 ? 2.523 -5.088 0.975 1.00 90.31 98 ILE A CA 1
ATOM 791 C C . ILE A 1 98 ? 2.725 -4.641 -0.473 1.00 90.31 98 ILE A C 1
ATOM 793 O O . ILE A 1 98 ? 3.159 -5.420 -1.308 1.00 90.31 98 ILE A O 1
ATOM 797 N N . LEU A 1 99 ? 2.469 -3.366 -0.781 1.00 92.62 99 LEU A N 1
ATOM 798 C CA . LEU A 1 99 ? 2.690 -2.836 -2.125 1.00 92.62 99 LEU A CA 1
ATOM 799 C C . LEU A 1 99 ? 4.148 -3.026 -2.586 1.00 92.62 99 LEU A C 1
ATOM 801 O O . LEU A 1 99 ? 4.375 -3.442 -3.718 1.00 92.62 99 LEU A O 1
ATOM 805 N N . ALA A 1 100 ? 5.123 -2.749 -1.717 1.00 90.38 100 ALA A N 1
ATOM 806 C CA . ALA A 1 100 ? 6.542 -2.965 -1.996 1.00 90.38 100 ALA A CA 1
ATOM 807 C C . ALA A 1 100 ? 6.837 -4.419 -2.385 1.00 90.38 100 ALA A C 1
ATOM 809 O O . ALA A 1 100 ? 7.566 -4.659 -3.347 1.00 90.38 100 ALA A O 1
ATOM 810 N N . GLU A 1 101 ? 6.245 -5.373 -1.668 1.00 88.50 101 GLU A N 1
ATOM 811 C CA . GLU A 1 101 ? 6.351 -6.795 -1.981 1.00 88.50 101 GLU A CA 1
ATOM 812 C C . GLU A 1 101 ? 5.785 -7.113 -3.359 1.00 88.50 101 GLU A C 1
ATOM 814 O O . GLU A 1 101 ? 6.480 -7.705 -4.179 1.00 88.50 101 GLU A O 1
ATOM 819 N N . ILE A 1 102 ? 4.555 -6.676 -3.641 1.00 91.88 102 ILE A N 1
ATOM 820 C CA . ILE A 1 102 ? 3.897 -6.959 -4.919 1.00 91.88 102 ILE A CA 1
ATOM 821 C C . ILE A 1 102 ? 4.711 -6.397 -6.088 1.00 91.88 102 ILE A C 1
ATOM 823 O O . ILE A 1 102 ? 4.884 -7.077 -7.095 1.00 91.88 102 ILE A O 1
ATOM 827 N N . ILE A 1 103 ? 5.267 -5.192 -5.945 1.00 91.88 103 ILE A N 1
ATOM 828 C CA . ILE A 1 103 ? 6.137 -4.587 -6.962 1.00 91.88 103 ILE A CA 1
ATOM 829 C C . ILE A 1 103 ? 7.447 -5.377 -7.113 1.00 91.88 103 ILE A C 1
ATOM 831 O O . ILE A 1 103 ? 7.911 -5.587 -8.232 1.00 91.88 103 ILE A O 1
ATOM 835 N N . SER A 1 104 ? 8.035 -5.851 -6.012 1.00 89.31 104 SER A N 1
ATOM 836 C CA . SER A 1 104 ? 9.237 -6.695 -6.045 1.00 89.31 104 SER A CA 1
ATOM 837 C C . SER A 1 104 ? 8.976 -8.028 -6.756 1.00 89.31 104 SER A C 1
ATOM 839 O O . SER A 1 104 ? 9.738 -8.436 -7.632 1.00 89.31 104 SER A O 1
ATOM 841 N N . VAL A 1 105 ? 7.851 -8.675 -6.448 1.00 90.25 105 VAL A N 1
ATOM 842 C CA . VAL A 1 105 ? 7.411 -9.909 -7.106 1.00 90.25 105 VAL A CA 1
ATOM 843 C C . VAL A 1 105 ? 7.135 -9.664 -8.590 1.00 90.25 105 VAL A C 1
ATOM 845 O O . VAL A 1 105 ? 7.548 -10.470 -9.422 1.00 90.25 105 VAL A O 1
ATOM 848 N N . ALA A 1 106 ? 6.512 -8.538 -8.948 1.00 91.50 106 ALA A N 1
ATOM 849 C CA . ALA A 1 106 ? 6.284 -8.166 -10.344 1.00 91.50 106 ALA A CA 1
ATOM 850 C C . ALA A 1 106 ? 7.596 -7.992 -11.119 1.00 91.50 106 ALA A C 1
ATOM 852 O O . ALA A 1 106 ? 7.689 -8.430 -12.263 1.00 91.50 106 ALA A O 1
ATOM 853 N N . ASN A 1 107 ? 8.620 -7.413 -10.490 1.00 89.00 107 ASN A N 1
ATOM 854 C CA . ASN A 1 107 ? 9.943 -7.259 -11.091 1.00 89.00 107 ASN A CA 1
ATOM 855 C C . ASN A 1 107 ? 10.634 -8.609 -11.362 1.00 89.00 107 ASN A C 1
ATOM 857 O O . ASN A 1 107 ? 11.324 -8.758 -12.365 1.00 89.00 107 ASN A O 1
ATOM 861 N N . ILE A 1 108 ? 10.461 -9.594 -10.477 1.00 89.62 108 ILE A N 1
ATOM 862 C CA . ILE A 1 108 ? 11.140 -10.897 -10.581 1.00 89.62 108 ILE A CA 1
ATOM 863 C C . ILE A 1 108 ? 10.369 -11.871 -11.482 1.00 89.62 108 ILE A C 1
ATOM 865 O O . ILE A 1 108 ? 10.970 -12.626 -12.243 1.00 89.62 108 ILE A O 1
ATOM 869 N N . SER A 1 109 ? 9.041 -11.886 -11.377 1.00 91.50 109 SER A N 1
ATOM 870 C CA . SER A 1 109 ? 8.184 -12.947 -11.927 1.00 91.50 109 SER A CA 1
ATOM 871 C C . SER A 1 109 ? 7.071 -12.434 -12.843 1.00 91.50 109 SER A C 1
ATOM 873 O O . SER A 1 109 ? 6.260 -13.222 -13.327 1.00 91.50 109 SER A O 1
ATOM 875 N N . GLY A 1 110 ? 7.025 -11.127 -13.102 1.00 91.50 110 GLY A N 1
ATOM 876 C CA . GLY A 1 110 ? 6.020 -10.492 -13.947 1.00 91.50 110 GLY A CA 1
ATOM 877 C C . GLY A 1 110 ? 4.708 -10.172 -13.225 1.00 91.50 110 GLY A C 1
ATOM 878 O O . GLY A 1 110 ? 4.363 -10.731 -12.179 1.00 91.50 110 GLY A O 1
ATOM 879 N N . TRP A 1 111 ? 3.942 -9.253 -13.818 1.00 90.31 111 TRP A N 1
ATOM 880 C CA . TRP A 1 111 ? 2.694 -8.738 -13.247 1.00 90.31 111 TRP A CA 1
ATOM 881 C C . TRP A 1 111 ? 1.600 -9.793 -13.071 1.00 90.31 111 TRP A C 1
ATOM 883 O O . TRP A 1 111 ? 0.864 -9.740 -12.088 1.00 90.31 111 TRP A O 1
ATOM 893 N N . GLU A 1 112 ? 1.503 -10.772 -13.974 1.00 93.38 112 GLU A N 1
ATOM 894 C CA . GLU A 1 112 ? 0.507 -11.845 -13.861 1.00 93.38 112 GLU A CA 1
ATOM 895 C C . GLU A 1 112 ? 0.698 -12.645 -12.565 1.00 93.38 112 GLU A C 1
ATOM 897 O O . GLU A 1 112 ? -0.259 -12.903 -11.830 1.00 93.38 112 GLU A O 1
ATOM 902 N N . PHE A 1 113 ? 1.947 -12.999 -12.252 1.00 94.12 113 PHE A N 1
ATOM 903 C CA . PHE A 1 113 ? 2.271 -13.708 -11.023 1.00 94.12 113 PHE A CA 1
ATOM 904 C C . PHE A 1 113 ? 2.082 -12.813 -9.794 1.00 94.12 113 PHE A C 1
ATOM 906 O O . PHE A 1 113 ? 1.505 -13.253 -8.804 1.00 94.12 113 PHE A O 1
ATOM 913 N N . ALA A 1 114 ? 2.478 -11.541 -9.867 1.00 92.81 114 ALA A N 1
ATOM 914 C CA . ALA A 1 114 ? 2.299 -10.590 -8.771 1.00 92.81 114 ALA A CA 1
ATOM 915 C C . ALA A 1 114 ? 0.824 -10.386 -8.378 1.00 92.81 114 ALA A C 1
ATOM 917 O O . ALA A 1 114 ? 0.513 -10.263 -7.194 1.00 92.81 114 ALA A O 1
ATOM 918 N N . ILE A 1 115 ? -0.101 -10.401 -9.344 1.00 92.81 115 ILE A N 1
ATOM 919 C CA . ILE A 1 115 ? -1.544 -10.327 -9.069 1.00 92.81 115 ILE A CA 1
ATOM 920 C C . ILE A 1 115 ? -2.028 -11.588 -8.341 1.00 92.81 115 ILE A C 1
ATOM 922 O O . ILE A 1 115 ? -2.749 -11.474 -7.349 1.00 92.81 115 ILE A O 1
ATOM 926 N N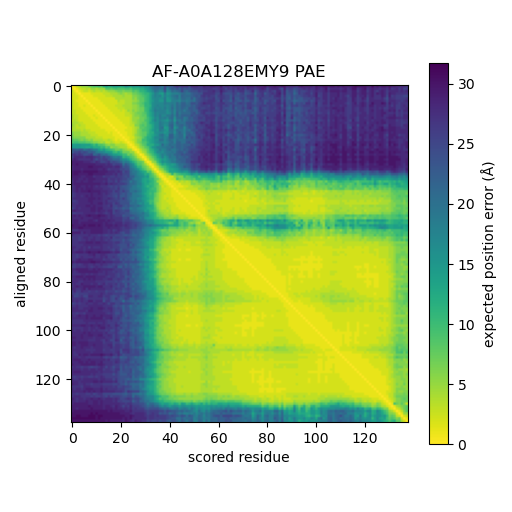 . LYS A 1 116 ? -1.591 -12.779 -8.779 1.00 94.31 116 LYS A N 1
ATOM 927 C CA .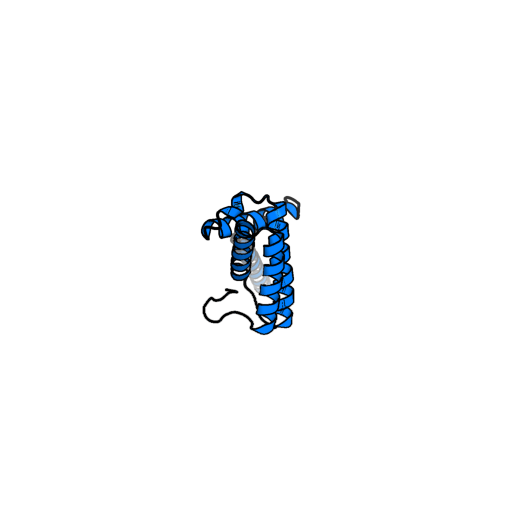 LYS A 1 116 ? -1.894 -14.045 -8.085 1.00 94.31 116 LYS A CA 1
ATOM 928 C C . LYS A 1 116 ? -1.318 -14.049 -6.667 1.00 94.31 116 LYS A C 1
ATOM 930 O O . LYS A 1 116 ? -1.987 -14.494 -5.737 1.00 94.31 116 LYS A O 1
ATOM 935 N N . HIS A 1 117 ? -0.113 -13.506 -6.490 1.00 92.44 117 HIS A N 1
ATOM 936 C CA . HIS A 1 117 ? 0.525 -13.353 -5.182 1.00 92.44 117 HIS A CA 1
ATOM 937 C C . HIS A 1 117 ? -0.251 -12.393 -4.272 1.00 92.44 117 HIS A C 1
ATOM 939 O O . HIS A 1 117 ? -0.471 -12.693 -3.104 1.00 92.44 117 HIS A O 1
ATOM 945 N N . LEU A 1 118 ? -0.769 -11.283 -4.809 1.00 94.44 118 LEU A N 1
ATOM 946 C CA . LEU A 1 118 ? -1.651 -10.383 -4.060 1.00 94.44 118 LEU A CA 1
ATOM 947 C C . LEU A 1 118 ? -2.917 -11.103 -3.566 1.00 94.44 118 LEU A C 1
ATOM 949 O O . LEU A 1 118 ? -3.323 -10.906 -2.422 1.00 94.44 118 LEU A O 1
ATOM 953 N N . ASP A 1 119 ? -3.541 -11.938 -4.399 1.00 94.69 119 ASP A N 1
ATOM 954 C CA . ASP A 1 119 ? -4.696 -12.743 -3.978 1.00 94.69 119 ASP A CA 1
ATOM 955 C C . ASP A 1 119 ? -4.326 -13.775 -2.908 1.00 94.69 119 ASP A C 1
ATOM 957 O O . ASP A 1 119 ? -5.060 -13.947 -1.931 1.00 94.69 119 ASP A O 1
ATOM 961 N N . TYR A 1 120 ? -3.167 -14.419 -3.051 1.00 94.06 120 TYR A N 1
ATOM 962 C CA . TYR A 1 120 ? -2.625 -15.312 -2.033 1.00 94.06 120 TYR A CA 1
ATOM 963 C C . TYR A 1 120 ? -2.442 -14.592 -0.687 1.00 94.06 120 TYR A C 1
ATOM 965 O O . TYR A 1 120 ? -2.959 -15.067 0.325 1.00 94.06 120 TYR A O 1
ATOM 973 N N . GLU A 1 121 ? -1.807 -13.417 -0.665 1.00 92.50 121 GLU A N 1
ATOM 974 C CA . GLU A 1 121 ? -1.579 -12.649 0.565 1.00 92.50 121 GLU A CA 1
ATOM 975 C C . GLU A 1 121 ? -2.885 -12.187 1.227 1.00 92.50 121 GLU A C 1
ATOM 977 O O . GLU A 1 121 ? -3.013 -12.212 2.455 1.00 92.50 121 GLU A O 1
ATOM 982 N N . VAL A 1 122 ? -3.901 -11.829 0.436 1.00 94.88 122 VAL A N 1
ATOM 983 C CA . VAL A 1 122 ? -5.235 -11.486 0.956 1.00 94.88 122 VAL A CA 1
ATOM 984 C C . VAL A 1 122 ? -5.908 -12.702 1.594 1.00 94.88 122 VAL A C 1
ATOM 986 O O . VAL A 1 122 ? -6.408 -12.601 2.715 1.00 94.88 122 VAL A O 1
ATOM 989 N N . ASN A 1 123 ? -5.887 -13.864 0.939 1.00 94.50 123 ASN A N 1
ATOM 990 C CA . ASN A 1 123 ? -6.473 -15.098 1.480 1.00 94.50 123 ASN A CA 1
ATOM 991 C C . ASN A 1 123 ? -5.739 -15.581 2.737 1.00 94.50 123 ASN A C 1
ATOM 993 O O . ASN A 1 123 ? -6.352 -16.007 3.723 1.00 94.50 123 ASN A O 1
ATOM 997 N N . ARG A 1 124 ? -4.412 -15.456 2.736 1.00 91.62 124 ARG A N 1
ATOM 998 C CA . ARG A 1 124 ? -3.552 -15.744 3.882 1.00 91.62 124 ARG A CA 1
ATOM 999 C C . ARG A 1 124 ? -3.884 -14.813 5.044 1.00 91.62 124 ARG A C 1
ATOM 1001 O O . ARG A 1 124 ? -4.037 -15.271 6.175 1.00 91.62 124 ARG A O 1
ATOM 1008 N N . TYR A 1 125 ? -4.048 -13.519 4.780 1.00 92.50 125 TYR A N 1
ATOM 1009 C CA . TYR A 1 125 ? -4.491 -12.554 5.779 1.00 92.50 125 TYR A CA 1
ATOM 1010 C C . TYR A 1 125 ? -5.880 -12.891 6.334 1.00 92.50 125 TYR A C 1
ATOM 1012 O O . TYR A 1 125 ? -6.052 -12.918 7.549 1.00 92.50 125 TYR A O 1
ATOM 1020 N N . LEU A 1 126 ? -6.850 -13.213 5.474 1.00 93.00 126 LEU A N 1
ATOM 1021 C CA . LEU A 1 126 ? -8.194 -13.631 5.885 1.00 93.00 126 LEU A CA 1
ATOM 1022 C C . LEU A 1 126 ? -8.167 -14.853 6.808 1.00 93.00 126 LEU A C 1
ATOM 1024 O O . LEU A 1 126 ? -8.922 -14.893 7.776 1.00 93.00 126 LEU A O 1
ATOM 1028 N N . SER A 1 127 ? -7.259 -15.796 6.562 1.00 92.94 127 SER A N 1
ATOM 1029 C CA . SER A 1 127 ? -7.134 -17.031 7.344 1.00 92.94 127 SER A CA 1
ATOM 1030 C C . SER A 1 127 ? -6.401 -16.819 8.674 1.00 92.94 127 SER A C 1
ATOM 1032 O O . SER A 1 127 ? -6.862 -17.267 9.722 1.00 92.94 127 SER A O 1
ATOM 1034 N N . TYR A 1 128 ? -5.274 -16.102 8.655 1.00 89.38 128 TYR A N 1
ATOM 1035 C CA . TYR A 1 128 ? -4.321 -16.076 9.775 1.00 89.38 128 TYR A CA 1
ATOM 1036 C C . TYR A 1 128 ? -4.156 -14.708 10.449 1.00 89.38 128 TYR A C 1
ATOM 1038 O O . TYR A 1 128 ? -3.530 -14.622 11.503 1.00 89.38 128 TYR A O 1
ATOM 1046 N N . GLY A 1 129 ? -4.698 -13.640 9.866 1.00 86.75 129 GLY A N 1
ATOM 1047 C CA . GLY A 1 129 ? -4.536 -12.268 10.346 1.00 86.75 129 GLY A CA 1
ATOM 1048 C C . GLY A 1 129 ? -3.124 -11.711 10.171 1.00 86.75 129 GLY A C 1
ATOM 1049 O O . GLY A 1 129 ? -2.282 -12.248 9.436 1.00 86.75 129 GLY A O 1
ATOM 1050 N N . LEU A 1 130 ? -2.862 -10.584 10.835 1.00 82.19 130 LEU A N 1
ATOM 1051 C CA . LEU A 1 130 ? -1.539 -9.952 10.854 1.00 82.19 130 LEU A CA 1
ATOM 1052 C C . LEU A 1 130 ? -0.488 -10.868 11.503 1.00 82.19 130 LEU A C 1
ATOM 1054 O O . LEU A 1 130 ? -0.744 -11.491 12.535 1.00 82.19 130 LEU A O 1
ATOM 1058 N N . ARG A 1 131 ? 0.724 -10.924 10.934 1.00 73.19 131 ARG A N 1
ATOM 1059 C CA . ARG A 1 131 ? 1.824 -11.683 11.548 1.00 73.19 131 ARG A CA 1
ATOM 1060 C C . ARG A 1 131 ? 2.332 -10.970 12.800 1.00 73.19 131 ARG A C 1
ATOM 1062 O O . ARG A 1 131 ? 2.457 -9.742 12.820 1.00 73.19 131 ARG A O 1
ATOM 1069 N N . LYS A 1 132 ? 2.602 -11.747 13.853 1.00 68.69 132 LYS A N 1
ATOM 1070 C CA . LYS A 1 132 ? 3.019 -11.235 15.172 1.00 68.69 132 LYS A CA 1
ATOM 1071 C C . LYS A 1 132 ? 4.462 -10.730 15.185 1.00 68.69 132 LYS A C 1
ATOM 1073 O O . LYS A 1 132 ? 4.775 -9.804 15.923 1.00 68.69 132 LYS A O 1
ATOM 1078 N N . ASP A 1 133 ? 5.312 -11.334 14.372 1.00 64.69 133 ASP A N 1
ATOM 1079 C CA . ASP A 1 133 ? 6.746 -11.077 14.255 1.00 64.69 133 ASP A CA 1
ATOM 1080 C C . ASP A 1 133 ? 7.078 -9.828 13.427 1.00 64.69 133 ASP A C 1
ATOM 1082 O O . ASP A 1 133 ? 8.042 -9.139 13.747 1.00 64.69 133 ASP A O 1
ATOM 1086 N N . ASN A 1 134 ? 6.261 -9.477 12.426 1.00 53.47 134 ASN A N 1
ATOM 1087 C CA . ASN A 1 134 ? 6.634 -8.440 11.453 1.00 53.47 134 ASN A CA 1
ATOM 1088 C C . ASN A 1 134 ? 5.749 -7.182 11.413 1.00 53.47 134 ASN A C 1
ATOM 1090 O O . ASN A 1 134 ? 5.968 -6.287 10.587 1.00 53.47 134 ASN A O 1
ATOM 1094 N N . LYS A 1 135 ? 4.745 -7.073 12.302 1.00 53.69 135 LYS A N 1
ATOM 1095 C CA . LYS A 1 135 ? 3.762 -5.966 12.315 1.00 53.69 135 LYS A CA 1
ATOM 1096 C C . LYS A 1 135 ? 3.235 -5.647 10.899 1.00 53.69 135 LYS A C 1
ATOM 1098 O O . LYS A 1 135 ? 3.028 -4.479 10.578 1.00 53.69 135 LYS A O 1
ATOM 1103 N N . GLY A 1 136 ? 3.027 -6.653 10.045 1.00 50.97 136 GLY A N 1
ATOM 1104 C CA . GLY A 1 136 ? 2.657 -6.552 8.623 1.00 50.97 136 GLY A CA 1
ATOM 1105 C C . GLY A 1 136 ? 2.686 -7.928 7.942 1.00 50.97 136 GLY A C 1
ATOM 1106 O O . GLY A 1 136 ? 3.147 -8.888 8.554 1.00 50.97 136 GLY A O 1
ATOM 1107 N N . LEU A 1 137 ? 2.131 -8.034 6.729 1.00 54.16 137 LEU A N 1
ATOM 1108 C CA . LEU A 1 137 ? 2.110 -9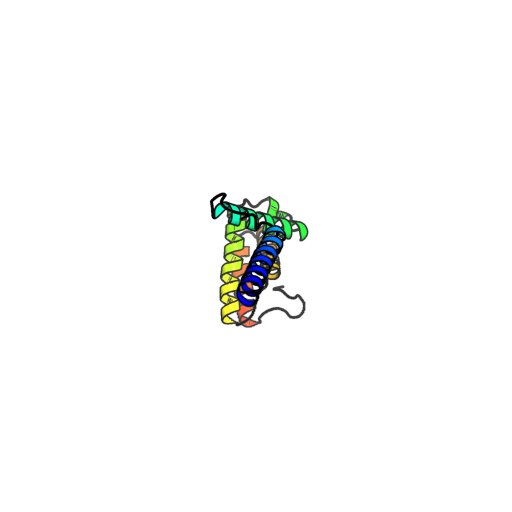.270 5.934 1.00 54.16 137 LEU A CA 1
ATOM 1109 C C . LEU A 1 137 ? 3.498 -9.528 5.361 1.00 54.16 137 LEU A C 1
ATOM 1111 O O . LEU A 1 137 ? 3.903 -8.814 4.455 1.00 54.16 137 LEU A O 1
ATOM 1115 N N . PHE A 1 138 ? 4.211 -10.457 5.995 1.00 52.53 138 PHE A N 1
ATOM 1116 C CA . PHE A 1 138 ? 5.392 -11.161 5.502 1.00 52.53 138 PHE A CA 1
ATOM 1117 C C . PHE A 1 138 ? 5.759 -12.292 6.412 1.00 52.53 138 PHE A C 1
ATOM 1119 O O . PHE A 1 138 ? 5.554 -12.143 7.636 1.00 52.53 138 PHE A O 1
#

Organism: NCBI:txid1780362

Mean predicted aligned error: 12.8 Å